Protein AF-A0A0F9BCV4-F1 (afdb_monomer)

Radius of gyration: 18.25 Å; Cα contacts (8 Å, |Δi|>4): 91; chains: 1; bounding box: 49×26×52 Å

Foldseek 3Di:
DDPVLVVLVVLLVVLLCLQLVLLCCVQPPVVVCLVVPPPDPVVSVVVCVVVVVVSLVSNVVSLVSNVVSVVVNDVVVDDDDPVLVVLNVVLVVLSVVLVVLSCCLPPPLVVVLVVVCVVPVPDPVNVVSVVVSSVSSVVSSVSSVVSVVSVVVD

Organism: NCBI:txid412755

Mean predicted aligned error: 3.88 Å

Secondary structure (DSSP, 8-state):
--HHHHHHHHHHHHHHHHHHHHHHHIIIIIHHHHHHH---HHHHHHHHHHHHHHHHHHHHHHHHHHHHHHHHHHHHH----HHHHHHHHHHHHHHHHHHHHHHHIIIIIHHHHHHHHHH-TT-HHHHHHHHHHHHHHHHHHHHHHHHHHHHHH-

Solvent-accessible surface area (backbone atoms only — not comparable to full-atom values): 8297 Å² total; per-residue (Å²): 130,58,70,66,58,53,51,40,51,52,51,29,50,52,21,49,48,51,40,51,47,51,49,50,45,42,64,70,45,51,51,52,50,42,67,75,71,41,87,50,65,66,62,38,51,54,49,51,53,56,54,47,52,55,53,50,51,54,35,52,54,21,50,54,46,34,53,55,32,46,53,53,51,56,65,75,68,54,89,86,47,72,68,54,51,53,53,50,51,53,38,52,53,46,52,50,53,40,52,49,53,54,50,44,43,62,73,50,47,50,54,52,48,54,53,38,44,73,76,41,68,83,36,71,69,37,52,53,49,53,49,48,62,49,51,53,50,54,52,40,44,52,48,46,52,52,42,52,55,53,58,75,76,105

Structure (mmCIF, N/CA/C/O backbone):
data_AF-A0A0F9BCV4-F1
#
_entry.id   AF-A0A0F9BCV4-F1
#
loop_
_atom_site.group_PDB
_atom_site.id
_atom_site.type_symbol
_atom_site.label_atom_id
_atom_site.label_alt_id
_atom_site.label_comp_id
_atom_site.label_asym_id
_atom_site.label_entity_id
_atom_site.label_seq_id
_atom_site.pdbx_PDB_ins_code
_atom_site.Cartn_x
_atom_site.Cartn_y
_atom_site.Cartn_z
_atom_site.occupancy
_atom_site.B_iso_or_equiv
_atom_site.auth_seq_id
_atom_site.auth_comp_id
_atom_site.auth_asym_id
_atom_site.auth_atom_id
_atom_site.pdbx_PDB_model_num
ATOM 1 N N . MET A 1 1 ? 21.006 -7.815 -19.620 1.00 62.72 1 MET A N 1
ATOM 2 C CA . MET A 1 1 ? 20.399 -6.905 -18.628 1.00 62.72 1 MET A CA 1
ATOM 3 C C . MET A 1 1 ? 21.480 -6.561 -17.632 1.00 62.72 1 MET A C 1
ATOM 5 O O . MET A 1 1 ? 22.082 -7.486 -17.098 1.00 62.72 1 MET A O 1
ATOM 9 N N . ASP A 1 2 ? 21.784 -5.278 -17.454 1.00 87.75 2 ASP A N 1
ATOM 10 C CA . ASP A 1 2 ? 22.790 -4.859 -16.478 1.00 87.75 2 ASP A CA 1
ATOM 11 C C . ASP A 1 2 ? 22.378 -5.290 -15.072 1.00 87.75 2 ASP A C 1
ATOM 13 O O . ASP A 1 2 ? 21.207 -5.174 -14.697 1.00 87.75 2 ASP A O 1
ATOM 17 N N . ILE A 1 3 ? 23.347 -5.758 -14.281 1.00 92.75 3 ILE A N 1
ATOM 18 C CA . ILE A 1 3 ? 23.128 -6.206 -12.896 1.00 92.75 3 ILE A CA 1
ATOM 19 C C . ILE A 1 3 ? 22.430 -5.120 -12.060 1.00 92.75 3 ILE A C 1
ATOM 21 O O . ILE A 1 3 ? 21.577 -5.417 -11.231 1.00 92.75 3 ILE A O 1
ATOM 25 N N . ILE A 1 4 ? 22.733 -3.848 -12.341 1.00 92.12 4 ILE A N 1
ATOM 26 C CA . ILE A 1 4 ? 22.129 -2.685 -11.687 1.00 92.12 4 ILE A CA 1
ATOM 27 C C . ILE A 1 4 ? 20.630 -2.609 -11.997 1.00 92.12 4 ILE A C 1
ATOM 29 O O . ILE A 1 4 ? 19.825 -2.475 -11.079 1.00 92.12 4 ILE A O 1
ATOM 33 N N . ILE A 1 5 ? 20.239 -2.748 -13.268 1.00 91.75 5 ILE A N 1
ATOM 34 C CA . ILE A 1 5 ? 18.830 -2.712 -13.686 1.00 91.75 5 ILE A CA 1
ATOM 35 C C . ILE A 1 5 ? 18.073 -3.891 -13.063 1.00 91.75 5 ILE A C 1
ATOM 37 O O . ILE A 1 5 ? 16.965 -3.706 -12.567 1.00 91.75 5 ILE A O 1
ATOM 41 N N . ALA A 1 6 ? 18.690 -5.077 -13.010 1.00 94.06 6 ALA A N 1
ATOM 42 C CA . ALA A 1 6 ? 18.099 -6.248 -12.363 1.00 94.06 6 ALA A CA 1
ATOM 43 C C . ALA A 1 6 ? 17.864 -6.046 -10.858 1.00 94.06 6 ALA A C 1
ATOM 45 O O . ALA A 1 6 ? 16.810 -6.418 -10.349 1.00 94.06 6 ALA A O 1
ATOM 46 N N . ILE A 1 7 ? 18.804 -5.417 -10.146 1.00 95.69 7 ILE A N 1
ATOM 47 C CA . ILE A 1 7 ? 18.639 -5.095 -8.720 1.00 95.69 7 ILE A CA 1
ATOM 48 C C . ILE A 1 7 ? 17.511 -4.076 -8.513 1.00 95.69 7 ILE A C 1
ATOM 50 O O . ILE A 1 7 ? 16.704 -4.236 -7.598 1.00 95.69 7 ILE A O 1
ATOM 54 N N . ILE A 1 8 ? 17.431 -3.039 -9.352 1.00 95.62 8 ILE A N 1
ATOM 55 C CA . ILE A 1 8 ? 16.376 -2.018 -9.256 1.00 95.62 8 ILE A CA 1
ATOM 56 C C . ILE A 1 8 ? 15.000 -2.644 -9.511 1.00 95.62 8 ILE A C 1
ATOM 58 O O . ILE A 1 8 ? 14.067 -2.380 -8.752 1.00 95.62 8 ILE A O 1
ATOM 62 N N . ASP A 1 9 ? 14.881 -3.490 -10.536 1.00 94.31 9 ASP A N 1
ATOM 63 C CA . ASP A 1 9 ? 13.641 -4.203 -10.847 1.00 94.31 9 ASP A CA 1
ATOM 64 C C . ASP A 1 9 ? 13.240 -5.162 -9.717 1.00 94.31 9 ASP A C 1
ATOM 66 O O . ASP A 1 9 ? 12.107 -5.137 -9.239 1.00 94.31 9 ASP A O 1
ATOM 70 N N . TRP A 1 10 ? 14.196 -5.915 -9.170 1.00 96.56 10 TRP A N 1
ATOM 71 C CA . TRP A 1 10 ? 13.967 -6.774 -8.008 1.00 96.56 10 TRP A CA 1
ATOM 72 C C . TRP A 1 10 ? 13.453 -5.994 -6.785 1.00 96.56 10 TRP A C 1
ATOM 74 O O . TRP A 1 10 ? 12.486 -6.413 -6.141 1.00 96.56 10 TRP A O 1
ATOM 84 N N . LEU A 1 11 ? 14.030 -4.823 -6.488 1.00 97.50 11 LEU A N 1
ATOM 85 C CA . LEU A 1 11 ? 13.544 -3.939 -5.421 1.00 97.50 11 LEU A CA 1
ATOM 86 C C . LEU A 1 11 ? 12.138 -3.388 -5.713 1.00 97.50 11 LEU A C 1
ATOM 88 O O . LEU A 1 11 ? 11.312 -3.309 -4.799 1.00 97.50 11 LEU A O 1
ATOM 92 N N . HIS A 1 12 ? 11.843 -3.039 -6.968 1.00 96.44 12 HIS A N 1
ATOM 93 C CA . HIS A 1 12 ? 10.514 -2.596 -7.402 1.00 96.44 12 HIS A CA 1
ATOM 94 C C . HIS A 1 12 ? 9.456 -3.689 -7.182 1.00 96.44 12 HIS A C 1
ATOM 96 O O . HIS A 1 12 ? 8.368 -3.432 -6.653 1.00 96.44 12 HIS A O 1
ATOM 102 N N . LEU A 1 13 ? 9.790 -4.936 -7.525 1.00 96.12 13 LEU A N 1
ATOM 103 C CA . LEU A 1 13 ? 8.924 -6.094 -7.318 1.00 96.12 13 LEU A CA 1
ATOM 104 C C . LEU A 1 13 ? 8.688 -6.368 -5.830 1.00 96.12 13 LEU A C 1
ATOM 106 O O . LEU A 1 13 ? 7.537 -6.538 -5.427 1.00 96.12 13 LEU A O 1
ATOM 110 N N . ILE A 1 14 ? 9.727 -6.323 -4.988 1.00 97.88 14 ILE A N 1
ATOM 111 C CA . ILE A 1 14 ? 9.576 -6.452 -3.526 1.00 97.88 14 ILE A CA 1
ATOM 112 C C . ILE A 1 14 ? 8.619 -5.393 -2.980 1.00 97.88 14 ILE A C 1
ATOM 114 O O . ILE A 1 14 ? 7.725 -5.704 -2.191 1.00 97.88 14 ILE A O 1
ATOM 118 N N . ALA A 1 15 ? 8.772 -4.143 -3.412 1.00 98.00 15 ALA A N 1
ATOM 119 C CA . ALA A 1 15 ? 7.911 -3.060 -2.964 1.00 98.00 15 ALA A CA 1
ATOM 120 C C . ALA A 1 15 ? 6.444 -3.281 -3.388 1.00 98.00 15 ALA A C 1
ATOM 122 O O . ALA A 1 15 ? 5.521 -3.038 -2.605 1.00 98.00 15 ALA A O 1
ATOM 123 N N . THR A 1 16 ? 6.224 -3.827 -4.586 1.00 96.50 16 THR A N 1
ATOM 124 C CA . THR A 1 16 ? 4.888 -4.195 -5.076 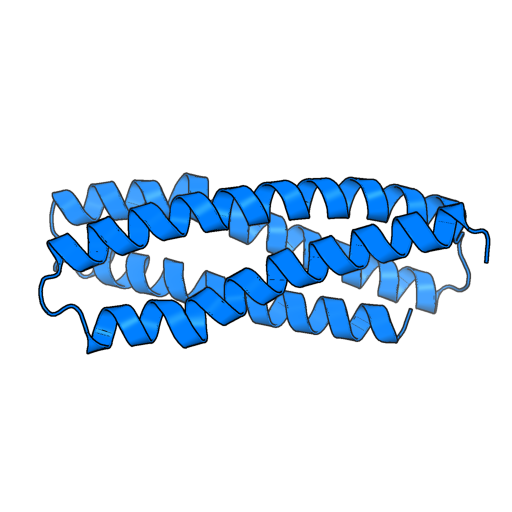1.00 96.50 16 THR A CA 1
ATOM 125 C C . THR A 1 16 ? 4.284 -5.334 -4.248 1.00 96.50 16 THR A C 1
ATOM 127 O O . THR A 1 16 ? 3.127 -5.243 -3.826 1.00 96.50 16 THR A O 1
ATOM 130 N N . ILE A 1 17 ? 5.077 -6.371 -3.949 1.00 97.12 17 ILE A N 1
ATOM 131 C CA . ILE A 1 17 ? 4.682 -7.508 -3.103 1.00 97.12 17 ILE A CA 1
ATOM 132 C C . ILE A 1 17 ? 4.278 -7.024 -1.711 1.00 97.12 17 ILE A C 1
ATOM 134 O O . ILE A 1 17 ? 3.234 -7.431 -1.206 1.00 97.12 17 ILE A O 1
ATOM 138 N N . ILE A 1 18 ? 5.060 -6.132 -1.094 1.00 97.88 18 ILE A N 1
ATOM 139 C CA . ILE A 1 18 ? 4.747 -5.589 0.234 1.00 97.88 18 ILE A CA 1
ATOM 140 C C . ILE A 1 18 ? 3.413 -4.840 0.207 1.00 97.88 18 ILE A C 1
ATOM 142 O O . ILE A 1 18 ? 2.572 -5.062 1.080 1.00 97.88 18 ILE A O 1
ATOM 146 N N . TRP A 1 19 ? 3.189 -3.973 -0.784 1.00 97.50 19 TRP A N 1
ATOM 147 C CA . TRP A 1 19 ? 1.975 -3.160 -0.825 1.00 97.50 19 TRP A CA 1
ATOM 148 C C . TRP A 1 19 ? 0.721 -4.007 -1.068 1.00 97.50 19 TRP A C 1
ATOM 150 O O . TRP A 1 19 ? -0.236 -3.946 -0.290 1.00 97.50 19 TRP A O 1
ATOM 160 N N . ILE A 1 20 ? 0.727 -4.825 -2.122 1.00 96.94 20 ILE A N 1
ATOM 161 C CA . ILE A 1 20 ? -0.424 -5.656 -2.489 1.00 96.94 20 ILE A CA 1
ATOM 162 C C . ILE A 1 20 ? -0.633 -6.761 -1.452 1.00 96.94 20 ILE A C 1
ATOM 164 O O . ILE A 1 20 ? -1.753 -6.961 -0.978 1.00 96.94 20 ILE A O 1
ATOM 168 N N . GLY A 1 21 ? 0.447 -7.409 -1.013 1.00 97.00 21 GLY A N 1
ATOM 169 C CA . GLY A 1 21 ? 0.417 -8.431 0.028 1.00 97.00 21 GLY A CA 1
ATOM 170 C C . GLY A 1 21 ? -0.155 -7.912 1.346 1.00 97.00 21 GLY A C 1
ATOM 171 O O . GLY A 1 21 ? -0.997 -8.578 1.945 1.00 97.00 21 GLY A O 1
ATOM 172 N N . ALA A 1 22 ? 0.202 -6.695 1.772 1.00 96.50 22 ALA A N 1
ATOM 173 C CA . ALA A 1 22 ? -0.375 -6.093 2.974 1.00 96.50 22 ALA A CA 1
ATOM 174 C C . ALA A 1 22 ? -1.901 -5.923 2.870 1.00 96.50 22 ALA A C 1
ATOM 176 O O . ALA A 1 22 ? -2.608 -6.166 3.849 1.00 96.50 22 ALA A O 1
ATOM 177 N N . MET A 1 23 ? -2.424 -5.544 1.698 1.00 96.25 23 MET A N 1
ATOM 178 C CA . MET A 1 23 ? -3.870 -5.424 1.476 1.00 96.25 23 MET A CA 1
ATOM 179 C C . MET A 1 23 ? -4.566 -6.786 1.499 1.00 96.25 23 MET A C 1
ATOM 181 O O . MET A 1 23 ? -5.605 -6.920 2.144 1.00 96.25 23 MET A O 1
ATOM 185 N N . ILE A 1 24 ? -3.975 -7.799 0.860 1.00 97.56 24 ILE A N 1
ATOM 186 C CA . ILE A 1 24 ? -4.499 -9.171 0.854 1.00 97.56 24 ILE A CA 1
ATOM 187 C C . ILE A 1 24 ? -4.549 -9.730 2.280 1.00 97.56 24 ILE A C 1
ATOM 189 O O . ILE A 1 24 ? -5.602 -10.186 2.724 1.00 97.56 24 ILE A O 1
ATOM 193 N N . ILE A 1 25 ? -3.447 -9.639 3.029 1.00 97.44 25 ILE A N 1
ATOM 194 C CA . ILE A 1 25 ? -3.372 -10.114 4.417 1.00 97.44 25 ILE A CA 1
ATOM 195 C C . ILE A 1 25 ? -4.387 -9.370 5.291 1.00 97.44 25 ILE A C 1
ATOM 197 O O . ILE A 1 25 ? -5.090 -9.992 6.089 1.00 97.44 25 ILE A O 1
ATOM 201 N N . LEU A 1 26 ? -4.506 -8.048 5.137 1.00 95.62 26 LEU A N 1
ATOM 202 C CA . LEU A 1 26 ? -5.477 -7.258 5.890 1.00 95.62 26 LEU A CA 1
ATOM 203 C C . LEU A 1 26 ? -6.914 -7.737 5.635 1.00 95.62 26 LEU A C 1
ATOM 205 O O . LEU A 1 26 ? -7.657 -7.972 6.588 1.00 95.62 26 LEU A O 1
ATOM 209 N N . LEU A 1 27 ? -7.296 -7.874 4.363 1.00 95.38 27 LEU A N 1
ATOM 210 C CA . LEU A 1 27 ? -8.664 -8.176 3.940 1.00 95.38 27 LEU A CA 1
ATOM 211 C C . LEU A 1 27 ? -9.073 -9.625 4.190 1.00 95.38 27 LEU A C 1
ATOM 213 O O . LEU A 1 27 ? -10.191 -9.862 4.643 1.00 95.38 27 LEU A O 1
ATOM 217 N N . LEU A 1 28 ? -8.192 -10.578 3.893 1.00 96.44 28 LEU A N 1
ATOM 218 C CA . LEU A 1 28 ? -8.531 -12.001 3.904 1.00 96.44 28 LEU A CA 1
ATOM 219 C C . LEU A 1 28 ? -8.178 -12.696 5.215 1.00 96.44 28 LEU A C 1
ATOM 221 O O . LEU A 1 28 ? -8.786 -13.709 5.542 1.00 96.44 28 LEU A O 1
ATOM 225 N N . ILE A 1 29 ? -7.214 -12.166 5.971 1.00 96.62 29 ILE A N 1
ATOM 226 C CA . ILE A 1 29 ? -6.715 -12.827 7.181 1.00 96.62 29 ILE A CA 1
ATOM 227 C C . ILE A 1 29 ? -7.052 -11.996 8.414 1.00 96.62 29 ILE A C 1
ATOM 229 O O . ILE A 1 29 ? -7.795 -12.454 9.282 1.00 96.62 29 ILE A O 1
ATOM 233 N N . VAL A 1 30 ? -6.558 -10.759 8.494 1.00 95.50 30 VAL A N 1
ATOM 234 C CA . VAL A 1 30 ? -6.656 -9.952 9.721 1.00 95.50 30 VAL A CA 1
ATOM 235 C C . VAL A 1 30 ? -8.103 -9.589 10.042 1.00 95.50 30 VAL A C 1
ATOM 237 O O . VAL A 1 30 ? -8.556 -9.841 11.156 1.00 95.50 30 VAL A O 1
ATOM 240 N N . ILE A 1 31 ? -8.840 -9.017 9.086 1.00 93.19 31 ILE A N 1
ATOM 241 C CA . ILE A 1 31 ? -10.220 -8.572 9.320 1.00 93.19 31 ILE A CA 1
ATOM 242 C C . ILE A 1 31 ? -11.146 -9.741 9.701 1.00 93.19 31 ILE A C 1
ATOM 244 O O . ILE A 1 31 ? -11.844 -9.613 10.713 1.00 93.19 31 ILE A O 1
ATOM 248 N N . PRO A 1 32 ? -11.162 -10.879 8.976 1.00 93.38 32 PRO A N 1
ATOM 249 C CA . PRO A 1 32 ? -11.994 -12.021 9.350 1.00 93.38 32 PRO A CA 1
ATOM 250 C C . PRO A 1 32 ? -11.612 -12.608 10.711 1.00 93.38 32 PRO A C 1
ATOM 252 O O . PRO A 1 32 ? -12.495 -12.874 11.522 1.00 93.38 32 PRO A O 1
ATOM 255 N N . SER A 1 33 ? -10.313 -12.734 11.002 1.00 94.44 33 SER A N 1
ATOM 256 C CA . SER A 1 33 ? -9.834 -13.265 12.287 1.00 94.44 33 SER A CA 1
ATOM 257 C C . SER A 1 33 ? -10.273 -12.387 13.455 1.00 94.44 33 SER A C 1
ATOM 259 O O . SER A 1 33 ? -10.792 -12.878 14.451 1.00 94.44 33 SER A O 1
ATOM 261 N N . VAL A 1 34 ? -10.145 -11.067 13.318 1.00 93.50 34 VAL A N 1
ATOM 262 C CA . VAL A 1 34 ? -10.595 -10.116 14.341 1.00 93.50 34 VAL A CA 1
ATOM 263 C C . VAL A 1 34 ? -12.105 -10.207 14.551 1.00 93.50 34 VAL A C 1
ATOM 265 O O . VAL A 1 34 ? -12.553 -10.241 15.693 1.00 93.50 34 VAL A O 1
ATOM 268 N N . LYS A 1 35 ? -12.891 -10.287 13.469 1.00 89.38 35 LYS A N 1
ATOM 269 C CA . LYS A 1 35 ? -14.355 -10.389 13.548 1.00 89.38 35 LYS A CA 1
ATOM 270 C C . LYS A 1 35 ? -14.818 -11.688 14.219 1.00 89.38 35 LYS A C 1
ATOM 272 O O . LYS A 1 35 ? -15.809 -11.662 14.940 1.00 89.38 35 LYS A O 1
ATOM 277 N N . ASN A 1 36 ? -14.123 -12.797 13.976 1.00 89.81 36 ASN A N 1
ATOM 278 C CA . ASN A 1 36 ? -14.526 -14.114 14.469 1.00 89.81 36 ASN A CA 1
ATOM 279 C C . ASN A 1 36 ? -14.007 -14.407 15.885 1.00 89.81 36 ASN A C 1
ATOM 281 O O . ASN A 1 36 ? -14.665 -15.120 16.636 1.00 89.81 36 ASN A O 1
ATOM 285 N N . SER A 1 37 ? -12.836 -13.879 16.253 1.00 89.44 37 SER A N 1
ATOM 286 C CA . SER A 1 37 ? -12.169 -14.219 17.516 1.00 89.44 37 SER A CA 1
ATOM 287 C C . SER A 1 37 ? -12.338 -13.168 18.615 1.00 89.44 37 SER A C 1
ATOM 289 O O . SER A 1 37 ? -12.248 -13.512 19.791 1.00 89.44 37 SER A O 1
ATOM 291 N N . LEU A 1 38 ? -12.573 -11.894 18.276 1.00 89.38 38 LEU A N 1
ATOM 292 C CA . LEU A 1 38 ? -12.703 -10.812 19.257 1.00 89.38 38 LEU A CA 1
ATOM 293 C C . LEU A 1 38 ? -14.153 -10.326 19.336 1.00 89.38 38 LEU A C 1
ATOM 295 O O . LEU A 1 38 ? -14.611 -9.553 18.500 1.00 89.38 38 LEU A O 1
ATOM 299 N N . GLN A 1 39 ? -14.859 -10.750 20.386 1.00 83.50 39 GLN A N 1
ATOM 300 C CA . GLN A 1 39 ? -16.248 -10.340 20.644 1.00 83.50 39 GLN A CA 1
ATOM 301 C C . GLN A 1 39 ? -16.347 -8.934 21.261 1.00 83.50 39 GLN A C 1
ATOM 303 O O . GLN A 1 39 ? -17.372 -8.269 21.143 1.00 83.50 39 GLN A O 1
ATOM 308 N N . ASN A 1 40 ? -15.275 -8.461 21.905 1.00 89.38 40 ASN A N 1
ATOM 309 C CA . ASN A 1 40 ? -15.219 -7.128 22.493 1.00 89.38 40 ASN A CA 1
ATOM 310 C C . ASN A 1 40 ? -14.761 -6.090 21.450 1.00 89.38 40 ASN A C 1
ATOM 312 O O . ASN A 1 40 ? -13.635 -6.143 20.943 1.00 89.38 40 ASN A O 1
ATOM 316 N N . GLU A 1 41 ? -15.632 -5.122 21.161 1.00 83.38 41 GLU A N 1
ATOM 317 C CA . GLU A 1 41 ? -15.399 -4.092 20.144 1.00 83.38 41 GLU A CA 1
ATOM 318 C C . GLU A 1 41 ? -14.233 -3.148 20.494 1.00 83.38 41 GLU A C 1
ATOM 320 O O . GLU A 1 41 ? -13.489 -2.730 19.605 1.00 83.38 41 GLU A O 1
ATOM 325 N N . GLU A 1 42 ? -14.003 -2.850 21.773 1.00 86.06 42 GLU A N 1
ATOM 326 C CA . GLU A 1 42 ? -12.882 -2.013 22.212 1.00 86.06 42 GLU A CA 1
ATOM 327 C C . GLU A 1 42 ? -11.536 -2.707 21.964 1.00 86.06 42 GLU A C 1
ATOM 329 O O . GLU A 1 42 ? -10.620 -2.116 21.380 1.00 86.06 42 GLU A O 1
ATOM 334 N N . ILE A 1 43 ? -11.433 -3.988 22.337 1.00 89.50 43 ILE A N 1
ATOM 335 C CA . ILE A 1 43 ? -10.234 -4.807 22.109 1.00 89.50 43 ILE A CA 1
ATOM 336 C C . ILE A 1 43 ? -9.971 -4.947 20.604 1.00 89.50 43 ILE A C 1
ATOM 338 O O . ILE A 1 43 ? -8.842 -4.734 20.152 1.00 89.50 43 ILE A O 1
ATOM 342 N N . SER A 1 44 ? -11.019 -5.223 19.821 1.00 90.12 44 SER A N 1
ATOM 343 C CA . SER A 1 44 ? -10.966 -5.294 18.356 1.00 90.12 44 SER A CA 1
ATOM 344 C C . SER A 1 44 ? -10.440 -3.991 17.739 1.00 90.12 44 SER A C 1
ATOM 346 O O . SER A 1 44 ? -9.469 -3.999 16.976 1.00 90.12 44 SER A O 1
ATOM 348 N N . ASN A 1 45 ? -10.989 -2.842 18.141 1.00 87.56 45 ASN A N 1
ATOM 349 C CA . ASN A 1 45 ? -10.564 -1.533 17.646 1.00 87.56 45 ASN A CA 1
ATOM 350 C C . ASN A 1 45 ? -9.115 -1.199 18.031 1.00 87.56 45 ASN A C 1
ATOM 352 O O . ASN A 1 45 ? -8.353 -0.685 17.203 1.00 87.56 45 ASN A O 1
ATOM 356 N N . LYS A 1 46 ? -8.700 -1.507 19.266 1.00 90.31 46 LYS A N 1
ATOM 357 C CA . LYS A 1 46 ? -7.322 -1.297 19.735 1.00 90.31 46 LYS A CA 1
ATOM 358 C C . LYS A 1 46 ? -6.329 -2.154 18.949 1.00 90.31 46 LYS A C 1
ATOM 360 O O . LYS A 1 46 ? -5.284 -1.647 18.527 1.00 90.31 46 LYS A O 1
ATOM 365 N N . PHE A 1 47 ? -6.670 -3.417 18.701 1.00 93.25 47 PHE A N 1
ATOM 366 C CA . PHE A 1 47 ? -5.868 -4.324 17.886 1.00 93.25 47 PHE A CA 1
ATOM 367 C C . PHE A 1 47 ? -5.746 -3.820 16.443 1.00 93.25 47 PHE A C 1
ATOM 369 O O . PHE A 1 47 ? -4.631 -3.637 15.948 1.00 93.25 47 PHE A O 1
ATOM 376 N N . MET A 1 48 ? -6.875 -3.490 15.805 1.00 92.06 48 MET A N 1
ATOM 377 C CA . MET A 1 48 ? -6.916 -2.968 14.434 1.00 92.06 48 MET A CA 1
ATOM 378 C C . MET A 1 48 ? -6.110 -1.674 14.277 1.00 92.06 48 MET A C 1
ATOM 380 O O . MET A 1 48 ? -5.414 -1.491 13.278 1.00 92.06 48 MET A O 1
ATOM 384 N N . LYS A 1 49 ? -6.136 -0.788 15.279 1.00 90.81 49 LYS A N 1
ATOM 385 C CA . LYS A 1 49 ? -5.316 0.431 15.290 1.00 90.81 49 LYS A CA 1
ATOM 386 C C . LYS A 1 49 ? -3.819 0.118 15.358 1.00 90.81 49 LYS A C 1
ATOM 388 O O . LYS A 1 49 ? -3.034 0.734 14.638 1.00 90.81 49 LYS A O 1
ATOM 393 N N . SER A 1 50 ? -3.422 -0.829 16.208 1.00 93.31 50 SER A N 1
ATOM 394 C CA . SER A 1 50 ? -2.020 -1.232 16.376 1.00 93.31 50 SER A CA 1
ATOM 395 C C . SER A 1 50 ? -1.458 -1.878 15.106 1.00 93.31 50 SER A C 1
ATOM 397 O O . SER A 1 50 ? -0.433 -1.433 14.583 1.00 93.31 50 SER A O 1
ATOM 399 N N . ILE A 1 51 ? -2.161 -2.876 14.560 1.00 94.19 51 ILE A N 1
ATOM 400 C CA . ILE A 1 51 ? -1.729 -3.574 13.344 1.00 94.19 51 ILE A CA 1
ATOM 401 C C . ILE A 1 51 ? -1.778 -2.650 12.125 1.00 94.19 51 ILE A C 1
ATOM 403 O O . ILE A 1 51 ? -0.824 -2.603 11.349 1.00 94.19 51 ILE A O 1
ATOM 407 N N . GLY A 1 52 ? -2.822 -1.820 12.018 1.00 92.31 52 GLY A N 1
ATOM 408 C CA . GLY A 1 52 ? -2.977 -0.846 10.946 1.00 92.31 52 GLY A CA 1
ATOM 409 C C . GLY A 1 52 ? -1.838 0.170 10.905 1.00 92.31 52 GLY A C 1
ATOM 410 O O . GLY A 1 52 ? -1.365 0.495 9.818 1.00 92.31 52 GLY A O 1
ATOM 411 N N . LYS A 1 53 ? -1.330 0.624 12.061 1.00 93.75 53 LYS A N 1
ATOM 412 C CA . LYS A 1 53 ? -0.164 1.523 12.124 1.00 93.75 53 LYS A CA 1
ATOM 413 C C . LYS A 1 53 ? 1.092 0.861 11.548 1.00 93.75 53 LYS A C 1
ATOM 415 O O . LYS A 1 53 ? 1.786 1.486 10.749 1.00 93.75 53 LYS A O 1
ATOM 420 N N . LYS A 1 54 ? 1.364 -0.396 11.917 1.00 94.94 54 LYS A N 1
ATOM 421 C CA . LYS A 1 54 ? 2.527 -1.157 11.422 1.00 94.94 54 LYS A CA 1
ATOM 422 C C . LYS A 1 54 ? 2.423 -1.443 9.922 1.00 94.94 54 LYS A C 1
ATOM 424 O O . LYS A 1 54 ? 3.369 -1.184 9.188 1.00 94.94 54 LYS A O 1
ATOM 429 N N . MET A 1 55 ? 1.259 -1.898 9.459 1.00 94.94 55 MET A N 1
ATOM 430 C CA . MET A 1 55 ? 1.011 -2.133 8.032 1.00 94.94 55 MET A CA 1
ATOM 431 C C . MET A 1 55 ? 1.121 -0.842 7.218 1.00 94.94 55 MET A C 1
ATOM 433 O O . MET A 1 55 ? 1.754 -0.830 6.172 1.00 94.94 55 MET A O 1
ATOM 437 N N . THR A 1 56 ? 0.569 0.267 7.720 1.00 95.12 56 THR A N 1
ATOM 438 C CA . THR A 1 56 ? 0.668 1.574 7.052 1.00 95.12 56 THR A CA 1
ATOM 439 C C . THR A 1 56 ? 2.116 2.031 6.921 1.00 95.12 56 THR A C 1
ATOM 441 O O . THR A 1 56 ? 2.496 2.555 5.881 1.00 95.12 56 THR A O 1
ATOM 444 N N . PHE A 1 57 ? 2.931 1.826 7.956 1.00 96.38 57 PHE A N 1
ATOM 445 C CA . PHE A 1 57 ? 4.351 2.153 7.906 1.00 96.38 57 PHE A CA 1
ATOM 446 C C . PHE A 1 57 ? 5.079 1.363 6.808 1.00 96.38 57 PHE A C 1
ATOM 448 O O . PHE A 1 57 ? 5.763 1.970 5.988 1.00 96.38 57 PHE A O 1
ATOM 455 N N . LEU A 1 58 ? 4.861 0.044 6.736 1.00 96.75 58 LEU A N 1
ATOM 456 C CA . LEU A 1 58 ? 5.435 -0.803 5.683 1.00 96.75 58 LEU A CA 1
ATOM 457 C C . LEU A 1 58 ? 4.985 -0.369 4.282 1.00 96.75 58 LEU A C 1
ATOM 459 O O . LEU A 1 58 ? 5.819 -0.224 3.392 1.00 96.75 58 LEU A O 1
ATOM 463 N N . VAL A 1 59 ? 3.689 -0.096 4.104 1.00 96.88 59 VAL A N 1
ATOM 464 C CA . VAL A 1 59 ? 3.136 0.357 2.820 1.00 96.88 59 VAL A CA 1
ATOM 465 C C . VAL A 1 59 ? 3.688 1.729 2.414 1.00 96.88 59 VAL A C 1
ATOM 467 O O . VAL A 1 59 ? 3.973 1.966 1.246 1.00 96.88 59 VAL A O 1
ATOM 4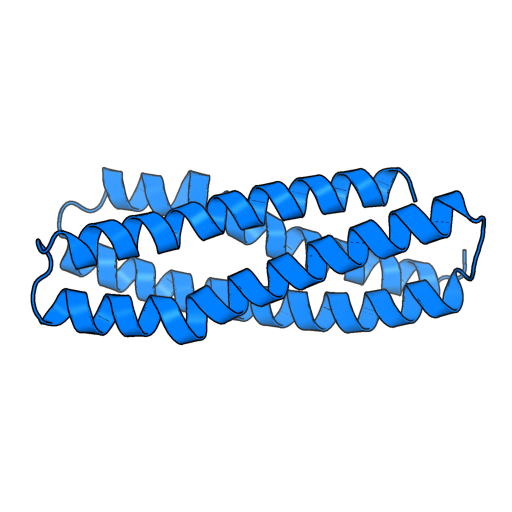70 N N . ASN A 1 60 ? 3.879 2.653 3.356 1.00 97.25 60 ASN A N 1
ATOM 471 C CA . ASN A 1 60 ? 4.457 3.960 3.037 1.00 97.25 60 ASN A CA 1
ATOM 472 C C . ASN A 1 60 ? 5.905 3.831 2.547 1.00 97.25 60 ASN A C 1
ATOM 474 O O . ASN A 1 60 ? 6.276 4.490 1.578 1.00 97.25 60 ASN A O 1
ATOM 478 N N . ILE A 1 61 ? 6.703 2.966 3.183 1.00 97.69 61 ILE A N 1
ATOM 479 C CA . ILE A 1 61 ? 8.070 2.675 2.732 1.00 97.69 61 ILE A CA 1
ATOM 480 C C . ILE A 1 61 ? 8.045 2.053 1.335 1.00 97.69 61 ILE A C 1
ATOM 482 O O . ILE A 1 61 ? 8.803 2.483 0.467 1.00 97.69 61 ILE A O 1
ATOM 486 N N . SER A 1 62 ? 7.154 1.088 1.087 1.00 97.50 62 SER A N 1
ATOM 487 C CA . SER A 1 62 ? 7.067 0.450 -0.226 1.00 97.50 62 SER A CA 1
ATOM 488 C C . SER A 1 62 ? 6.639 1.428 -1.321 1.00 97.50 62 SER A C 1
ATOM 490 O O . SER A 1 62 ? 7.188 1.377 -2.413 1.00 97.50 62 SER A O 1
ATOM 492 N N . ILE A 1 63 ? 5.726 2.366 -1.045 1.00 97.06 63 ILE A N 1
ATOM 493 C CA . ILE A 1 63 ? 5.339 3.413 -2.008 1.00 97.06 63 ILE A CA 1
ATOM 494 C C . ILE A 1 63 ? 6.541 4.288 -2.382 1.00 97.06 63 ILE A C 1
ATOM 496 O O . ILE A 1 63 ? 6.763 4.545 -3.563 1.00 97.06 63 ILE A O 1
ATOM 500 N N . ILE A 1 64 ? 7.338 4.722 -1.400 1.00 97.50 64 ILE A N 1
ATOM 501 C CA . ILE A 1 64 ? 8.548 5.518 -1.663 1.00 97.50 64 ILE A CA 1
ATOM 502 C C . ILE A 1 64 ? 9.520 4.719 -2.538 1.00 97.50 64 ILE A C 1
ATOM 504 O O . ILE A 1 64 ? 10.015 5.236 -3.540 1.00 97.50 64 ILE A O 1
ATOM 508 N N . LEU A 1 65 ? 9.744 3.447 -2.199 1.00 97.31 65 LEU A N 1
ATOM 509 C CA . LEU A 1 65 ? 10.628 2.572 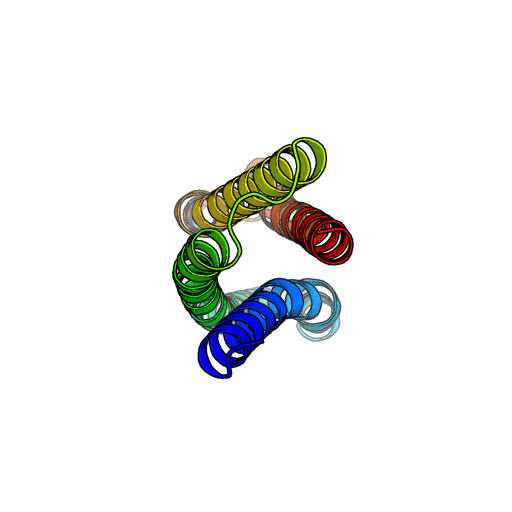-2.962 1.00 97.31 65 LEU A CA 1
ATOM 510 C C . LEU A 1 65 ? 10.127 2.369 -4.401 1.00 97.31 65 LEU A C 1
ATOM 512 O O . LEU A 1 65 ? 10.936 2.433 -5.323 1.00 97.31 65 LEU A O 1
ATOM 516 N N . LEU A 1 66 ? 8.816 2.206 -4.616 1.00 96.38 66 LEU A N 1
ATOM 517 C CA . LEU A 1 66 ? 8.205 2.084 -5.948 1.00 96.38 66 LEU A CA 1
ATOM 518 C C . LEU A 1 66 ? 8.393 3.328 -6.806 1.00 96.38 66 LEU A C 1
ATOM 520 O O . LEU A 1 66 ? 8.684 3.201 -7.991 1.00 96.38 66 LEU A O 1
ATOM 524 N N . ILE A 1 67 ? 8.233 4.515 -6.219 1.00 94.69 67 ILE A N 1
ATOM 525 C CA . ILE A 1 67 ? 8.422 5.777 -6.939 1.00 94.69 67 ILE A CA 1
ATOM 526 C C . ILE A 1 67 ? 9.879 5.894 -7.387 1.00 94.69 67 ILE A C 1
ATOM 528 O O . ILE A 1 67 ? 10.139 6.119 -8.565 1.00 94.69 67 ILE A O 1
ATOM 532 N N . ILE A 1 68 ? 10.825 5.689 -6.466 1.00 96.12 68 ILE A N 1
ATOM 533 C CA . ILE A 1 68 ? 12.259 5.810 -6.758 1.00 96.12 68 ILE A CA 1
ATOM 534 C C . ILE A 1 68 ? 12.666 4.797 -7.833 1.00 96.12 68 ILE A C 1
ATOM 536 O O . ILE A 1 68 ? 13.192 5.175 -8.877 1.00 96.12 68 ILE A O 1
ATOM 540 N N . THR A 1 69 ? 12.386 3.513 -7.605 1.00 95.88 69 THR A N 1
ATOM 541 C CA . THR A 1 69 ? 12.756 2.441 -8.543 1.00 95.88 69 THR A CA 1
ATOM 542 C C . THR A 1 69 ? 12.036 2.571 -9.885 1.00 95.88 69 THR A C 1
ATOM 544 O O . THR A 1 69 ? 12.654 2.355 -10.923 1.00 95.88 69 THR A O 1
ATOM 547 N N . GLY A 1 70 ? 10.767 2.992 -9.893 1.00 91.88 70 GLY A N 1
ATOM 548 C CA . GLY A 1 70 ? 9.989 3.212 -11.112 1.00 91.88 70 GLY A CA 1
ATOM 549 C C . GLY A 1 70 ? 10.557 4.326 -11.992 1.00 91.88 70 GLY A C 1
ATOM 550 O O . GLY A 1 70 ? 10.643 4.149 -13.205 1.00 91.88 70 GLY A O 1
ATOM 551 N N . ILE A 1 71 ? 11.013 5.434 -11.393 1.00 91.19 71 ILE A N 1
ATOM 552 C CA . ILE A 1 71 ? 11.687 6.520 -12.125 1.00 91.19 71 ILE A CA 1
ATOM 553 C C . ILE A 1 71 ? 12.971 6.001 -12.781 1.00 91.19 71 ILE A C 1
ATOM 555 O O . ILE A 1 71 ? 13.172 6.215 -13.975 1.00 91.19 71 ILE A O 1
ATOM 559 N N . PHE A 1 72 ? 13.817 5.282 -12.034 1.00 92.00 72 PHE A N 1
ATOM 560 C CA . PHE A 1 72 ? 15.051 4.721 -12.589 1.00 92.00 72 PHE A CA 1
ATOM 561 C C . PHE A 1 72 ? 14.771 3.742 -13.734 1.00 92.00 72 PHE A C 1
ATOM 563 O O . PHE A 1 72 ? 15.362 3.877 -14.802 1.00 92.00 72 PHE A O 1
ATOM 570 N N . LEU A 1 73 ? 13.842 2.799 -13.552 1.00 90.12 73 LEU A N 1
ATOM 571 C CA . LEU A 1 73 ? 13.476 1.838 -14.599 1.00 90.12 73 LEU A CA 1
ATOM 572 C C . LEU A 1 73 ? 12.938 2.535 -15.851 1.00 90.12 73 LEU A C 1
ATOM 574 O O . LEU A 1 73 ? 13.322 2.163 -16.956 1.00 90.12 73 LEU A O 1
ATOM 578 N N . GLY A 1 74 ? 12.107 3.569 -15.694 1.00 86.56 74 GLY A N 1
ATOM 579 C CA . GLY A 1 74 ? 11.585 4.347 -16.819 1.00 86.56 74 GLY A CA 1
ATOM 580 C C . GLY A 1 74 ? 12.679 5.055 -17.624 1.00 86.56 74 GLY A C 1
ATOM 581 O O . GLY A 1 74 ? 12.606 5.091 -18.849 1.00 86.56 74 GLY A O 1
ATOM 582 N N . ILE A 1 75 ? 13.713 5.570 -16.951 1.00 87.00 75 ILE A N 1
ATOM 583 C CA . ILE A 1 75 ? 14.859 6.218 -17.605 1.00 87.00 75 ILE A CA 1
ATOM 584 C C . ILE A 1 75 ? 15.741 5.184 -18.318 1.00 87.00 75 ILE A C 1
ATOM 586 O O . ILE A 1 75 ? 16.114 5.394 -19.469 1.00 87.00 75 ILE A O 1
ATOM 590 N N . PHE A 1 76 ? 16.066 4.066 -17.659 1.00 86.12 76 PHE A N 1
ATOM 591 C CA . PHE A 1 76 ? 16.999 3.068 -18.195 1.00 86.12 76 PHE A CA 1
ATOM 592 C C . PHE A 1 76 ? 16.409 2.191 -19.305 1.00 86.12 76 PHE A C 1
ATOM 594 O O . PHE A 1 76 ? 17.147 1.762 -20.188 1.00 86.12 76 PHE A O 1
ATOM 601 N N . LEU A 1 77 ? 15.104 1.902 -19.274 1.00 81.69 77 LEU A N 1
ATOM 602 C CA . LEU A 1 77 ? 14.463 1.042 -20.276 1.00 81.69 77 LEU A CA 1
ATOM 603 C C . LEU A 1 77 ? 14.143 1.776 -21.587 1.00 81.69 77 LEU A C 1
ATOM 605 O O . LEU A 1 77 ? 14.001 1.119 -22.618 1.00 81.69 77 LEU A O 1
ATOM 609 N N . GLY A 1 78 ? 14.060 3.111 -21.558 1.00 79.62 78 GLY A N 1
ATOM 610 C CA . GLY A 1 78 ? 13.766 3.936 -22.729 1.00 79.62 78 GLY A CA 1
ATOM 611 C C . GLY A 1 78 ? 12.377 3.687 -23.335 1.00 79.62 78 GLY A C 1
ATOM 612 O O . GLY A 1 78 ? 11.581 2.897 -22.836 1.00 79.62 78 GLY A O 1
ATOM 613 N N . ILE A 1 79 ? 12.066 4.389 -24.427 1.00 84.06 79 ILE A N 1
ATOM 614 C CA . ILE A 1 79 ? 10.802 4.228 -25.159 1.00 84.06 79 ILE A CA 1
ATOM 615 C C . ILE A 1 79 ? 10.958 3.103 -26.184 1.00 84.06 79 ILE A C 1
ATOM 617 O O . ILE A 1 79 ? 11.797 3.202 -27.077 1.00 84.06 79 ILE A O 1
ATOM 621 N N . LYS A 1 80 ? 10.128 2.058 -26.082 1.00 83.62 80 LYS A N 1
ATOM 622 C CA . LYS A 1 80 ? 10.150 0.921 -27.022 1.00 83.62 80 LYS A CA 1
ATOM 623 C C . LYS A 1 80 ? 9.195 1.092 -28.209 1.00 83.62 80 LYS A C 1
ATOM 625 O O . LYS A 1 80 ? 9.588 0.879 -29.349 1.00 83.62 80 LYS A O 1
ATOM 630 N N . SER A 1 81 ? 7.937 1.452 -27.950 1.00 89.94 81 SER A N 1
ATOM 631 C CA . SER A 1 81 ? 6.886 1.628 -28.966 1.00 89.94 81 SER A CA 1
ATOM 632 C C . SER A 1 81 ? 5.753 2.519 -28.445 1.00 89.94 81 SER A C 1
ATOM 634 O O . SER A 1 81 ? 5.654 2.755 -27.240 1.00 89.94 81 SER A O 1
ATOM 636 N N . THR A 1 82 ? 4.874 2.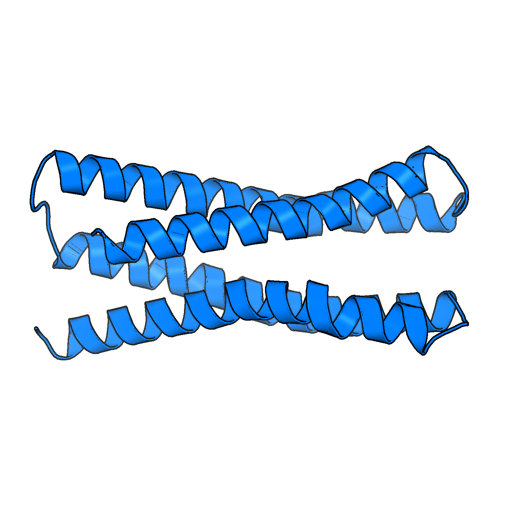998 -29.330 1.00 90.06 82 THR A N 1
ATOM 637 C CA . THR A 1 82 ? 3.702 3.805 -28.940 1.00 90.06 82 THR A CA 1
ATOM 638 C C . THR A 1 82 ? 2.763 3.039 -28.004 1.00 90.06 82 THR A C 1
ATOM 640 O O . THR A 1 82 ? 2.370 3.576 -26.970 1.00 90.06 82 THR A O 1
ATOM 643 N N . ASP A 1 83 ? 2.468 1.771 -28.305 1.00 90.00 83 ASP A N 1
ATOM 644 C CA . ASP A 1 83 ? 1.616 0.925 -27.456 1.00 90.00 83 ASP A CA 1
ATOM 645 C C . ASP A 1 83 ? 2.237 0.707 -26.072 1.00 90.00 83 ASP A C 1
ATOM 647 O O . ASP A 1 83 ? 1.552 0.783 -25.050 1.00 90.00 83 ASP A O 1
ATOM 651 N N . TRP A 1 84 ? 3.559 0.516 -26.026 1.00 90.88 84 TRP A N 1
ATOM 652 C CA . TRP A 1 84 ? 4.306 0.394 -24.778 1.00 90.88 84 TRP A CA 1
ATOM 653 C C . TRP A 1 84 ? 4.206 1.672 -23.933 1.00 90.88 84 TRP A C 1
ATOM 655 O O . TRP A 1 84 ? 3.966 1.600 -22.728 1.00 90.88 84 TRP A O 1
ATOM 665 N N . VAL A 1 85 ? 4.304 2.854 -24.555 1.00 90.75 85 VAL A N 1
ATOM 666 C CA . VAL A 1 85 ? 4.129 4.145 -23.864 1.00 90.75 85 VAL A CA 1
ATOM 667 C C . VAL A 1 85 ? 2.710 4.294 -23.315 1.00 90.75 85 VAL A C 1
ATOM 669 O O . VAL A 1 85 ? 2.548 4.712 -22.169 1.00 90.75 85 VAL A O 1
ATOM 672 N N . ILE A 1 86 ? 1.683 3.923 -24.087 1.00 91.62 86 ILE A N 1
ATOM 673 C CA . ILE A 1 86 ? 0.280 3.993 -23.646 1.00 91.62 86 ILE A CA 1
ATOM 674 C C . ILE A 1 86 ? 0.055 3.109 -22.413 1.00 91.62 86 ILE A C 1
ATOM 676 O O . ILE A 1 86 ? -0.496 3.575 -21.412 1.00 91.62 86 ILE A O 1
ATOM 680 N N . LEU A 1 87 ? 0.520 1.856 -22.449 1.00 92.69 87 LEU A N 1
ATOM 681 C CA . LEU A 1 87 ? 0.414 0.931 -21.316 1.00 92.69 87 LEU A CA 1
ATOM 682 C C . LEU A 1 87 ? 1.191 1.430 -20.095 1.00 92.69 87 LEU A C 1
ATOM 684 O O . LEU A 1 87 ? 0.702 1.341 -18.965 1.00 92.69 87 LEU A O 1
ATOM 688 N N . LEU A 1 88 ? 2.372 2.014 -20.307 1.00 91.38 88 LEU A N 1
ATOM 689 C CA . LEU A 1 88 ? 3.173 2.587 -19.234 1.00 91.38 88 LEU A CA 1
ATOM 690 C C . LEU A 1 88 ? 2.456 3.773 -18.579 1.00 91.38 88 LEU A C 1
ATOM 692 O O . LEU A 1 88 ? 2.397 3.836 -17.350 1.00 91.38 88 LEU A O 1
ATOM 696 N N . ILE A 1 89 ? 1.860 4.679 -19.359 1.00 92.25 89 ILE A N 1
ATOM 697 C CA . ILE A 1 89 ? 1.064 5.802 -18.837 1.00 92.25 89 ILE A CA 1
ATOM 698 C C . ILE A 1 89 ? -0.138 5.285 -18.043 1.00 92.25 89 ILE A C 1
ATOM 700 O O . ILE A 1 89 ? -0.377 5.742 -16.923 1.00 92.25 89 ILE A O 1
ATOM 704 N N . LEU A 1 90 ? -0.864 4.297 -18.578 1.00 94.06 90 LEU A N 1
ATOM 705 C CA . LEU A 1 90 ? -2.014 3.697 -17.902 1.00 94.06 90 LEU A CA 1
ATOM 706 C C . LEU A 1 90 ? -1.619 3.068 -16.557 1.00 94.06 90 LEU A C 1
ATOM 708 O O . LEU A 1 90 ? -2.313 3.259 -15.553 1.00 94.06 90 LEU A O 1
ATOM 712 N N . LYS A 1 91 ? -0.471 2.378 -16.507 1.00 93.06 91 LYS A N 1
ATOM 713 C CA . LYS A 1 91 ? 0.095 1.831 -15.268 1.00 93.06 91 LYS A CA 1
ATOM 714 C C . LYS A 1 91 ? 0.351 2.933 -14.241 1.00 93.06 91 LYS A C 1
ATOM 716 O O . LYS A 1 91 ? -0.094 2.825 -13.101 1.00 93.06 91 LYS A O 1
ATOM 721 N N . HIS A 1 92 ? 1.033 4.006 -14.639 1.00 92.81 92 HIS A N 1
ATOM 722 C CA . HIS A 1 92 ? 1.376 5.104 -13.733 1.00 92.81 92 HIS A CA 1
ATOM 723 C C . HIS A 1 92 ? 0.141 5.857 -13.238 1.00 92.81 92 HIS A C 1
ATOM 725 O O . HIS A 1 92 ? 0.075 6.191 -12.057 1.00 92.81 92 HIS A O 1
ATOM 731 N N . LEU A 1 93 ? -0.862 6.064 -14.094 1.00 95.75 93 LEU A N 1
ATOM 732 C CA . LEU A 1 93 ? -2.133 6.660 -13.688 1.00 95.75 93 LEU A CA 1
ATOM 733 C C . LEU A 1 93 ? -2.853 5.783 -12.655 1.00 95.75 93 LEU A C 1
ATOM 735 O O . LEU A 1 93 ? -3.334 6.289 -11.642 1.00 95.75 93 LEU A O 1
ATOM 739 N N . THR A 1 94 ? -2.870 4.466 -12.872 1.00 96.00 94 THR A N 1
ATOM 740 C CA . THR A 1 94 ? -3.464 3.503 -11.933 1.00 96.00 94 THR A CA 1
ATOM 741 C C . THR A 1 94 ? -2.761 3.554 -10.574 1.00 96.00 94 THR A C 1
ATOM 743 O O . THR A 1 94 ? -3.418 3.707 -9.543 1.00 96.00 94 THR A O 1
ATOM 746 N N . VAL A 1 95 ? -1.424 3.523 -10.561 1.00 95.75 95 VAL A N 1
ATOM 747 C CA . VAL A 1 95 ? -0.621 3.642 -9.331 1.00 95.75 95 VAL A CA 1
ATOM 748 C C . VAL A 1 95 ? -0.842 4.991 -8.645 1.00 95.75 95 VAL A C 1
ATOM 750 O O . VAL A 1 95 ? -0.977 5.040 -7.424 1.00 95.75 95 VAL A O 1
ATOM 753 N N . LEU A 1 96 ? -0.933 6.087 -9.400 1.00 96.56 96 LEU A N 1
ATOM 754 C CA . LEU A 1 96 ? -1.194 7.414 -8.845 1.00 96.56 96 LEU A CA 1
ATOM 755 C C . LEU A 1 96 ? -2.546 7.459 -8.122 1.00 96.56 96 LEU A C 1
ATOM 757 O O . LEU A 1 96 ? -2.617 7.925 -6.983 1.00 96.56 96 LEU A O 1
ATOM 761 N N . ILE A 1 97 ? -3.602 6.918 -8.738 1.00 97.75 97 ILE A N 1
ATOM 762 C CA . ILE A 1 97 ? -4.924 6.790 -8.109 1.00 97.75 97 ILE A CA 1
ATOM 763 C C . ILE A 1 97 ? -4.819 5.964 -6.822 1.00 97.75 97 ILE A C 1
ATOM 765 O O . ILE A 1 97 ? -5.379 6.354 -5.794 1.00 97.75 97 ILE A O 1
ATOM 769 N N . MET A 1 98 ? -4.056 4.867 -6.836 1.00 97.81 98 MET A N 1
ATOM 770 C CA . MET A 1 98 ? -3.856 4.040 -5.646 1.00 97.81 98 MET A CA 1
ATOM 771 C C . MET A 1 98 ? -3.173 4.795 -4.499 1.00 97.81 98 MET A C 1
ATOM 773 O O . MET A 1 98 ? -3.595 4.706 -3.342 1.00 97.81 98 MET A O 1
ATOM 777 N N . VAL A 1 99 ? -2.128 5.571 -4.806 1.00 97.56 99 VAL A N 1
ATOM 778 C CA . VAL A 1 99 ? -1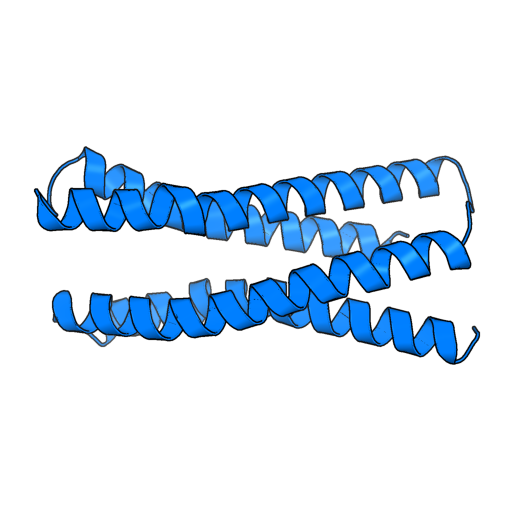.434 6.411 -3.818 1.00 97.56 99 VAL A CA 1
ATOM 779 C C . VAL A 1 99 ? -2.396 7.441 -3.225 1.00 97.56 99 VAL A C 1
ATOM 781 O O . VAL A 1 99 ? -2.442 7.603 -2.003 1.00 97.56 99 VAL A O 1
ATOM 784 N N . VAL A 1 100 ? -3.206 8.101 -4.059 1.00 97.94 100 VAL A N 1
ATOM 785 C CA . VAL A 1 100 ? -4.209 9.075 -3.602 1.00 97.94 100 VAL A CA 1
ATOM 786 C C . VAL A 1 100 ? -5.222 8.413 -2.669 1.00 97.94 100 VAL A C 1
ATOM 788 O O . VAL A 1 100 ? -5.435 8.908 -1.561 1.00 97.94 100 VAL A O 1
ATOM 791 N N . ILE A 1 101 ? -5.787 7.262 -3.051 1.00 97.44 101 ILE A N 1
ATOM 792 C CA . ILE A 1 101 ? -6.721 6.503 -2.206 1.00 97.44 101 ILE A CA 1
ATOM 793 C C . ILE A 1 101 ? -6.075 6.176 -0.856 1.00 97.44 101 ILE A C 1
ATOM 795 O O . ILE A 1 101 ? -6.674 6.421 0.195 1.00 97.44 101 ILE A O 1
ATOM 799 N N . HIS A 1 102 ? -4.846 5.657 -0.863 1.00 96.38 102 HIS A N 1
ATOM 800 C CA . HIS A 1 102 ? -4.113 5.306 0.353 1.00 96.38 102 HIS A CA 1
ATOM 801 C C . HIS A 1 102 ? -3.917 6.512 1.283 1.00 96.38 102 HIS A C 1
ATOM 803 O O . HIS A 1 102 ? -4.265 6.448 2.466 1.00 96.38 102 HIS A O 1
ATOM 809 N N . ILE A 1 103 ? -3.449 7.644 0.749 1.00 96.75 103 ILE A N 1
ATOM 810 C CA . ILE A 1 103 ? -3.236 8.875 1.522 1.00 96.75 103 ILE A CA 1
ATOM 811 C C . ILE A 1 103 ? -4.563 9.422 2.062 1.00 96.75 103 ILE A C 1
ATOM 813 O O . ILE A 1 103 ? -4.644 9.751 3.249 1.00 96.75 103 ILE A O 1
ATOM 817 N N . CYS A 1 104 ? -5.615 9.486 1.240 1.00 96.50 104 CYS A N 1
ATOM 818 C CA . CYS A 1 104 ? -6.942 9.945 1.656 1.00 96.50 104 CYS A CA 1
ATOM 819 C C . CYS A 1 104 ? -7.506 9.090 2.798 1.00 96.50 104 CYS A C 1
ATOM 821 O O . CYS A 1 104 ? -8.023 9.628 3.782 1.00 96.50 104 CYS A O 1
ATOM 823 N N . ARG A 1 105 ? -7.358 7.762 2.726 1.00 94.94 105 ARG A N 1
ATOM 824 C CA . ARG A 1 105 ? -7.799 6.850 3.793 1.00 94.94 105 ARG A CA 1
ATOM 825 C C . ARG A 1 105 ? -7.111 7.132 5.124 1.00 94.94 105 ARG A C 1
ATOM 827 O O . ARG A 1 105 ? -7.764 7.098 6.166 1.00 94.94 105 ARG A O 1
ATOM 834 N N . ILE A 1 106 ? -5.809 7.409 5.101 1.00 93.81 106 ILE A N 1
ATOM 835 C CA . ILE A 1 106 ? -5.017 7.622 6.318 1.00 93.81 106 ILE A CA 1
ATOM 836 C C . ILE A 1 106 ? -5.226 9.022 6.887 1.00 93.81 106 ILE A C 1
ATOM 838 O O . ILE A 1 106 ? -5.428 9.164 8.090 1.00 93.81 106 ILE A O 1
ATOM 842 N N . LYS A 1 107 ? -5.155 10.057 6.045 1.00 94.81 107 LYS A N 1
ATOM 843 C CA . LYS A 1 107 ? -5.141 11.453 6.501 1.00 94.81 107 LYS A CA 1
ATOM 844 C C . LYS A 1 107 ? -6.530 12.051 6.682 1.00 94.81 107 LYS A C 1
ATOM 846 O O . LYS A 1 107 ? -6.687 12.941 7.508 1.00 94.81 107 LYS A O 1
ATOM 851 N N . ILE A 1 108 ? -7.525 11.584 5.928 1.00 95.19 108 ILE A N 1
ATOM 852 C CA . ILE A 1 108 ? -8.867 12.180 5.917 1.00 95.19 108 ILE A CA 1
ATOM 853 C C . ILE A 1 108 ? -9.864 11.229 6.574 1.00 95.19 108 ILE A C 1
ATOM 855 O O . ILE A 1 108 ? -10.478 11.566 7.584 1.00 95.19 108 ILE A O 1
ATOM 859 N N . ILE A 1 109 ? -10.006 10.011 6.049 1.00 93.81 109 ILE A N 1
ATOM 860 C CA . ILE A 1 109 ? -11.091 9.114 6.468 1.00 93.81 109 ILE A CA 1
ATOM 861 C C . ILE A 1 109 ? -10.848 8.550 7.873 1.00 93.81 109 ILE A C 1
ATOM 863 O O . ILE A 1 109 ? -11.764 8.559 8.694 1.00 93.81 109 ILE A O 1
ATOM 867 N N . ALA A 1 110 ? -9.630 8.105 8.196 1.00 91.69 110 ALA A N 1
ATOM 868 C CA . ALA A 1 110 ? -9.336 7.513 9.503 1.00 91.69 110 ALA A CA 1
ATOM 869 C C . ALA A 1 110 ? -9.511 8.486 10.695 1.00 91.69 110 ALA A C 1
ATOM 871 O O . ALA A 1 110 ? -10.076 8.063 11.710 1.00 91.69 110 ALA A O 1
ATOM 872 N N . PRO A 1 111 ? -9.095 9.769 10.629 1.00 91.81 111 PRO A N 1
ATOM 873 C CA . PRO A 1 111 ? -9.400 10.747 11.676 1.00 91.81 111 PRO A CA 1
ATOM 874 C C . PRO A 1 111 ? -10.896 11.053 11.788 1.00 91.81 111 PRO A C 1
ATOM 876 O O . PRO A 1 111 ? -11.430 11.093 12.897 1.00 91.81 111 PRO A O 1
ATOM 879 N N . LEU A 1 112 ? -11.594 11.203 10.655 1.00 92.00 112 LEU A N 1
ATOM 880 C CA . LEU A 1 112 ? -13.043 11.433 10.640 1.00 92.00 112 LEU A CA 1
ATOM 881 C C . LEU A 1 112 ? -13.815 10.260 11.259 1.00 92.00 112 LEU A C 1
ATOM 883 O O . LEU A 1 112 ? -14.775 10.479 11.998 1.00 92.00 112 LEU A O 1
ATOM 887 N N . LEU A 1 113 ? -13.378 9.026 11.000 1.00 91.00 113 LEU A N 1
ATOM 888 C CA . LEU A 1 113 ? -13.968 7.818 11.571 1.00 91.00 113 LEU A CA 1
ATOM 889 C C . LEU A 1 113 ? -13.758 7.749 13.088 1.00 91.00 113 LEU A C 1
ATOM 891 O O . LEU A 1 113 ? -14.686 7.409 13.815 1.00 91.00 113 LEU A O 1
ATOM 895 N N . GLN A 1 114 ? -12.569 8.123 13.573 1.00 89.00 114 GLN A N 1
ATOM 896 C CA . GLN A 1 114 ? -12.286 8.201 15.009 1.00 89.00 114 GLN A CA 1
ATOM 897 C C . GLN A 1 114 ? -13.136 9.269 15.704 1.00 89.00 114 GLN A C 1
ATOM 899 O O . GLN A 1 114 ? -13.674 9.002 16.775 1.00 89.00 114 GLN A O 1
ATOM 904 N N . LYS A 1 115 ? -13.283 10.456 15.100 1.00 90.19 115 LYS A N 1
ATOM 905 C CA . LYS A 1 115 ? -14.109 11.535 15.657 1.00 90.19 115 LYS A CA 1
ATOM 906 C C . LYS A 1 115 ? -15.577 11.109 15.758 1.00 90.19 115 LYS A C 1
ATOM 908 O O . LYS A 1 115 ? -16.131 11.095 16.851 1.00 90.19 115 LYS A O 1
ATOM 913 N N . LYS A 1 116 ? -16.169 10.660 14.645 1.00 89.62 116 LYS A N 1
ATOM 914 C CA . LYS A 1 116 ? -17.577 10.223 14.602 1.00 89.62 116 LYS A CA 1
ATOM 915 C C . LYS A 1 116 ? -17.852 8.994 15.469 1.00 89.62 116 LYS A C 1
ATOM 917 O O . LYS A 1 116 ? -18.940 8.878 16.017 1.00 89.62 116 LYS A O 1
ATOM 922 N N . GLY A 1 117 ? -16.877 8.093 15.610 1.00 86.69 117 GLY A N 1
ATOM 923 C CA . GLY A 1 117 ? -17.001 6.912 16.466 1.00 86.69 117 GLY A CA 1
ATOM 924 C C . GLY A 1 117 ? -17.041 7.238 17.960 1.00 86.69 117 GLY A C 1
ATOM 925 O O . GLY A 1 117 ? -17.709 6.530 18.703 1.00 86.69 117 GLY A O 1
ATOM 926 N N . LYS A 1 118 ? -16.370 8.314 18.399 1.00 86.56 118 LYS A N 1
ATOM 927 C CA . LYS A 1 118 ? -16.456 8.802 19.786 1.00 86.56 118 LYS A CA 1
ATOM 928 C C . LYS A 1 118 ? -17.779 9.506 20.082 1.00 86.56 118 LYS A C 1
ATOM 930 O O . LYS A 1 118 ? -18.261 9.424 21.202 1.00 86.56 118 LYS A O 1
ATOM 935 N N . GLU A 1 119 ? -18.330 10.211 19.096 1.00 87.88 119 GLU A N 1
ATOM 936 C CA . GLU A 1 119 ? -19.601 10.932 19.230 1.00 87.88 119 GLU A CA 1
ATOM 937 C C . GLU A 1 119 ? -20.792 9.967 19.234 1.00 87.88 119 GLU A C 1
ATOM 939 O O . GLU A 1 119 ? -21.601 9.980 20.156 1.00 87.88 119 GLU A O 1
ATOM 944 N N . ASN A 1 120 ? -20.914 9.133 18.195 1.00 86.31 120 ASN A N 1
ATOM 945 C CA . ASN A 1 120 ? -22.003 8.170 18.078 1.00 86.31 120 ASN A CA 1
ATOM 946 C C . ASN A 1 120 ? -21.615 6.977 17.169 1.00 86.31 120 ASN A C 1
ATOM 948 O O . ASN A 1 120 ? -21.738 7.072 15.934 1.00 86.31 120 ASN A O 1
ATOM 952 N N . PRO A 1 121 ? -21.205 5.834 17.757 1.00 81.06 121 PRO A N 1
ATOM 953 C CA . PRO A 1 121 ? -20.737 4.658 17.020 1.00 81.06 121 PRO A CA 1
ATOM 954 C C . PRO A 1 121 ? -21.849 3.905 16.272 1.00 81.06 121 PRO A C 1
ATOM 956 O O . PRO A 1 121 ? -21.553 3.079 15.412 1.00 81.06 121 PRO A O 1
ATOM 959 N 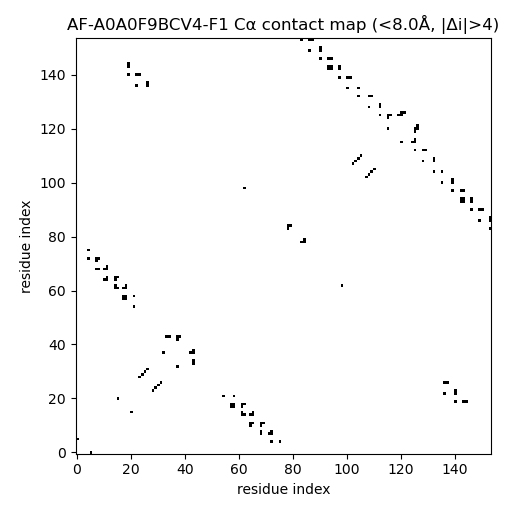N . THR A 1 122 ? -23.126 4.198 16.533 1.00 85.94 122 THR A N 1
ATOM 960 C CA . THR A 1 122 ? -24.267 3.578 15.833 1.00 85.94 122 THR A CA 1
ATOM 961 C C . THR A 1 122 ? -24.892 4.503 14.789 1.00 85.94 122 THR A C 1
ATOM 963 O O . THR A 1 122 ? -25.821 4.116 14.078 1.00 85.94 122 THR A O 1
ATOM 966 N N . SER A 1 123 ? -24.362 5.721 14.624 1.00 90.00 123 SER A N 1
ATOM 967 C CA . SER A 1 123 ? -24.879 6.664 13.635 1.00 90.00 123 SER A CA 1
ATOM 968 C C . SER A 1 123 ? -24.734 6.131 12.202 1.00 90.00 123 SER A C 1
ATOM 970 O O . SER A 1 123 ? -23.688 5.617 11.791 1.00 90.00 123 SER A O 1
ATOM 972 N N . LYS A 1 124 ? -25.770 6.335 11.375 1.00 90.50 124 LYS A N 1
ATOM 973 C CA . LYS A 1 124 ? -25.765 5.965 9.943 1.00 90.50 124 LYS A CA 1
ATOM 974 C C . LYS A 1 124 ? -24.555 6.549 9.200 1.00 90.50 124 LYS A C 1
ATOM 976 O O . LYS A 1 124 ? -23.989 5.906 8.318 1.00 90.50 124 LYS A O 1
ATOM 981 N N . SER A 1 125 ? -24.141 7.758 9.578 1.00 89.00 125 SER A N 1
ATOM 982 C CA . SER A 1 125 ? -22.969 8.447 9.031 1.00 89.00 125 SER A CA 1
ATOM 983 C C . SER A 1 125 ? -21.645 7.772 9.397 1.00 89.00 125 SER A C 1
ATOM 985 O O . SER A 1 125 ? -20.756 7.711 8.549 1.00 89.00 125 SER A O 1
ATOM 987 N N . TYR A 1 126 ? -21.500 7.259 10.623 1.00 90.06 126 TYR A N 1
ATOM 988 C CA . TYR A 1 126 ? -20.326 6.483 11.030 1.00 90.06 126 TYR A CA 1
ATOM 989 C C . TYR A 1 126 ? -20.254 5.155 10.270 1.00 90.06 126 TYR A C 1
ATOM 991 O O . TYR A 1 126 ? -19.218 4.843 9.684 1.00 90.06 126 TYR A O 1
ATOM 999 N N . LEU A 1 127 ? -21.366 4.416 10.191 1.00 90.81 127 LEU A N 1
ATOM 1000 C CA . LEU A 1 127 ? -21.414 3.120 9.505 1.00 90.81 127 LEU A CA 1
ATOM 1001 C C . LEU A 1 127 ? -21.092 3.241 8.007 1.00 90.81 127 LEU A C 1
ATOM 1003 O O . LEU A 1 127 ? -20.303 2.451 7.489 1.00 90.81 127 LEU A O 1
ATOM 1007 N N . LYS A 1 128 ? -21.621 4.269 7.326 1.00 92.88 128 LYS A N 1
ATOM 1008 C CA . LYS A 1 128 ? -21.267 4.580 5.927 1.00 92.88 128 LYS A CA 1
ATOM 1009 C C . LYS A 1 128 ? -19.784 4.909 5.753 1.00 92.88 128 LYS A C 1
ATOM 1011 O O . LYS A 1 128 ? -19.171 4.505 4.772 1.00 92.88 128 LYS A O 1
ATOM 1016 N N . LEU A 1 129 ? -19.197 5.653 6.690 1.00 91.94 129 LEU A N 1
ATOM 1017 C CA . LEU A 1 129 ? -17.779 6.000 6.626 1.00 91.94 129 LEU A CA 1
ATOM 1018 C C . LEU A 1 129 ? -16.889 4.775 6.885 1.00 91.94 129 LEU A C 1
ATOM 1020 O O . LEU A 1 129 ? -15.860 4.615 6.232 1.00 91.94 129 LEU A O 1
ATOM 1024 N N . LYS A 1 130 ? -17.308 3.885 7.794 1.00 91.31 130 LYS A N 1
ATOM 1025 C CA . LYS A 1 130 ? -16.647 2.605 8.081 1.00 91.31 130 LYS A CA 1
ATOM 1026 C C . LYS A 1 130 ? -16.662 1.685 6.859 1.00 91.31 130 LYS A C 1
ATOM 1028 O O . LYS A 1 130 ? -15.623 1.121 6.521 1.00 91.31 130 LYS A O 1
ATOM 1033 N N . SER A 1 131 ? -17.802 1.560 6.174 1.00 92.38 131 SER A N 1
ATOM 1034 C CA . SER A 1 131 ? -17.890 0.763 4.946 1.00 92.38 131 SER A CA 1
ATOM 1035 C C . SER A 1 131 ? -17.092 1.387 3.802 1.00 92.38 131 SER A C 1
ATOM 1037 O O . SER A 1 131 ? -16.358 0.669 3.134 1.00 92.38 131 SER A O 1
ATOM 1039 N N . LEU A 1 132 ? -17.124 2.714 3.628 1.00 93.50 132 LEU A N 1
ATOM 1040 C CA . LEU A 1 132 ? -16.286 3.411 2.645 1.00 93.50 132 LEU A CA 1
ATOM 1041 C C . LEU A 1 132 ? -14.790 3.169 2.894 1.00 93.50 132 LEU A C 1
ATOM 1043 O O . LEU A 1 132 ? -14.063 2.816 1.968 1.00 93.50 132 LEU A O 1
ATOM 1047 N N . GLN A 1 133 ? -14.335 3.295 4.146 1.00 92.56 133 GLN A N 1
ATOM 1048 C CA . GLN A 1 133 ? -12.946 3.028 4.538 1.00 92.56 133 GLN A CA 1
ATOM 1049 C C . GLN A 1 133 ? -12.493 1.616 4.144 1.00 92.56 133 GLN A C 1
ATOM 1051 O O . GLN A 1 133 ? -11.313 1.426 3.825 1.00 92.56 133 GLN A O 1
ATOM 1056 N N . MET A 1 134 ? -13.414 0.647 4.189 1.00 92.75 134 MET A N 1
ATOM 1057 C CA . MET A 1 134 ? -13.173 -0.747 3.827 1.00 92.75 134 MET A CA 1
ATOM 1058 C C . MET A 1 134 ? -13.220 -0.972 2.314 1.00 92.75 134 MET A C 1
ATOM 1060 O O . MET A 1 134 ? -12.298 -1.556 1.751 1.00 92.75 134 MET A O 1
ATOM 1064 N N . ASN A 1 135 ? -14.248 -0.453 1.643 1.00 95.69 135 ASN A N 1
ATOM 1065 C CA . ASN A 1 135 ? -14.412 -0.562 0.195 1.00 95.69 135 ASN A CA 1
ATOM 1066 C C . ASN A 1 135 ? -13.230 0.060 -0.548 1.00 95.69 135 ASN A C 1
ATOM 1068 O O . ASN A 1 135 ? -12.778 -0.490 -1.543 1.00 95.69 135 ASN A O 1
ATOM 1072 N N . LEU A 1 136 ? -12.666 1.155 -0.033 1.00 96.25 136 LEU A N 1
ATOM 1073 C CA . LEU A 1 136 ? -11.472 1.751 -0.623 1.00 96.25 136 LEU A CA 1
ATOM 1074 C C . LEU A 1 136 ? -10.230 0.851 -0.524 1.00 96.25 136 LEU A C 1
ATOM 1076 O O . LEU A 1 136 ? -9.351 0.987 -1.363 1.00 96.25 136 LEU A O 1
ATOM 1080 N N . VAL A 1 137 ? -10.135 -0.079 0.440 1.00 95.75 137 VAL A N 1
ATOM 1081 C CA . VAL A 1 137 ? -9.054 -1.092 0.436 1.00 95.75 137 VAL A CA 1
ATOM 1082 C C . VAL A 1 137 ? -9.266 -2.076 -0.703 1.00 95.75 137 VAL A C 1
ATOM 1084 O O . VAL A 1 137 ? -8.323 -2.368 -1.428 1.00 95.75 137 VAL A O 1
ATOM 1087 N N . TRP A 1 138 ? -10.497 -2.564 -0.873 1.00 97.56 138 TRP A N 1
ATOM 1088 C CA . TRP A 1 138 ? -10.848 -3.484 -1.954 1.00 97.56 138 TRP A CA 1
ATOM 1089 C C . TRP A 1 138 ? -10.610 -2.868 -3.329 1.00 97.56 138 TRP A C 1
ATOM 1091 O O . TRP A 1 138 ? -9.960 -3.485 -4.165 1.00 97.56 138 TRP A O 1
ATOM 1101 N N . VAL A 1 139 ? -11.065 -1.631 -3.540 1.00 97.69 139 VAL A N 1
ATOM 1102 C CA . VAL A 1 139 ? -10.804 -0.880 -4.776 1.00 97.69 139 VAL A CA 1
ATOM 1103 C C . VAL A 1 139 ? -9.300 -0.750 -5.005 1.00 97.69 139 VAL A C 1
ATOM 1105 O O . VAL A 1 139 ? -8.823 -1.051 -6.093 1.00 97.69 139 VAL A O 1
ATOM 1108 N N . ASN A 1 140 ? -8.536 -0.375 -3.974 1.00 97.38 140 ASN A N 1
ATOM 1109 C CA . ASN A 1 140 ? -7.086 -0.242 -4.093 1.00 97.38 140 ASN A CA 1
ATOM 1110 C C . ASN A 1 140 ? -6.390 -1.576 -4.408 1.00 97.38 140 ASN A C 1
ATOM 1112 O O . ASN A 1 140 ? -5.423 -1.596 -5.164 1.00 97.38 140 ASN A O 1
ATOM 1116 N N . LEU A 1 141 ? -6.891 -2.690 -3.868 1.00 97.88 141 LEU A N 1
ATOM 1117 C CA . LEU A 1 141 ? -6.399 -4.026 -4.187 1.00 97.88 141 LEU A CA 1
ATOM 1118 C C . LEU A 1 141 ? -6.677 -4.382 -5.652 1.00 97.88 141 LEU A C 1
ATOM 1120 O O . LEU A 1 141 ? -5.763 -4.818 -6.342 1.00 97.88 141 LEU A O 1
ATOM 1124 N N . VAL A 1 142 ? -7.896 -4.149 -6.147 1.00 98.00 142 VAL A N 1
ATOM 1125 C CA . VAL A 1 142 ? -8.256 -4.397 -7.555 1.00 98.00 142 VAL A CA 1
ATOM 1126 C C . VAL A 1 142 ? -7.381 -3.570 -8.499 1.00 98.00 142 VAL A C 1
ATOM 1128 O O . VAL A 1 142 ? -6.828 -4.119 -9.448 1.00 98.00 142 VAL A O 1
ATOM 1131 N N . LEU A 1 143 ? -7.179 -2.281 -8.210 1.00 97.50 143 LEU A N 1
ATOM 1132 C CA . LEU A 1 143 ? -6.261 -1.427 -8.974 1.00 97.50 143 LEU A CA 1
ATOM 1133 C C . LEU A 1 143 ? -4.817 -1.956 -8.935 1.00 97.50 143 LEU A C 1
ATOM 1135 O O . LEU A 1 143 ? -4.123 -1.934 -9.952 1.00 97.50 143 LEU A O 1
ATOM 1139 N N . GLY A 1 144 ? -4.377 -2.489 -7.792 1.00 96.75 144 GLY A N 1
ATOM 1140 C CA . GLY A 1 144 ? -3.076 -3.147 -7.662 1.00 96.75 144 GLY A CA 1
ATOM 1141 C C . GLY A 1 144 ? -2.950 -4.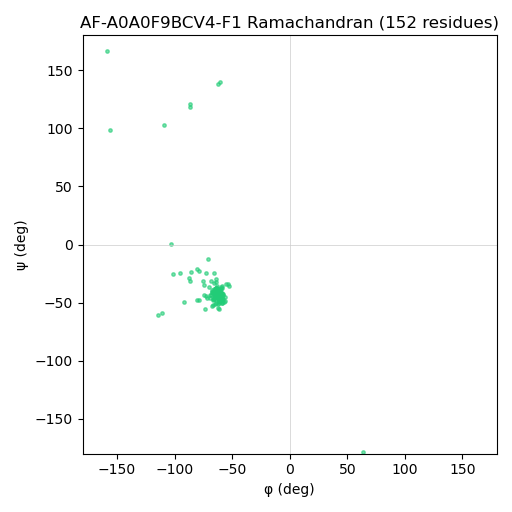386 -8.548 1.00 96.75 144 GLY A C 1
ATOM 1142 O O . GLY A 1 144 ? -1.945 -4.548 -9.235 1.00 96.75 144 GLY A O 1
ATOM 1143 N N . MET A 1 145 ? -3.989 -5.221 -8.603 1.00 97.12 145 MET A N 1
ATOM 1144 C CA . MET A 1 145 ? -4.021 -6.397 -9.480 1.00 97.12 145 MET A CA 1
ATOM 1145 C C . MET A 1 145 ? -3.999 -6.006 -10.962 1.00 97.12 145 MET A C 1
ATOM 1147 O O . MET A 1 145 ? -3.268 -6.612 -11.742 1.00 97.12 145 MET A O 1
ATOM 1151 N N . ILE A 1 146 ? -4.734 -4.957 -11.345 1.00 96.56 146 ILE A N 1
ATOM 1152 C CA . ILE A 1 146 ? -4.694 -4.397 -12.705 1.00 96.56 146 ILE A CA 1
ATOM 1153 C C . ILE A 1 146 ? -3.282 -3.890 -13.032 1.00 96.56 146 ILE A C 1
ATOM 1155 O O . ILE A 1 146 ? -2.753 -4.187 -14.098 1.00 96.56 146 ILE A O 1
ATOM 1159 N N . THR A 1 147 ? -2.637 -3.184 -12.102 1.00 95.19 147 THR A N 1
ATOM 1160 C CA . THR A 1 147 ? -1.263 -2.680 -12.269 1.00 95.19 147 THR A CA 1
ATOM 1161 C C . THR A 1 147 ? -0.260 -3.818 -12.480 1.00 95.19 147 THR A C 1
ATOM 1163 O O . THR A 1 147 ? 0.615 -3.717 -13.344 1.00 95.19 147 THR A O 1
ATOM 1166 N N . LEU A 1 148 ? -0.387 -4.912 -11.721 1.00 94.69 148 LEU A N 1
ATOM 1167 C CA . LEU A 1 148 ? 0.432 -6.113 -11.903 1.00 94.69 148 LEU A CA 1
ATOM 1168 C C . LEU A 1 148 ? 0.208 -6.738 -13.278 1.00 94.69 148 L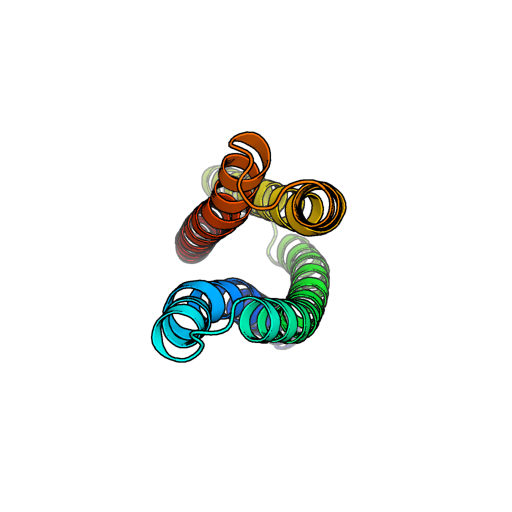EU A C 1
ATOM 1170 O O . LEU A 1 148 ? 1.174 -7.052 -13.964 1.00 94.69 148 LEU A O 1
ATOM 1174 N N . PHE A 1 149 ? -1.048 -6.866 -13.704 1.00 95.00 149 PHE A N 1
ATOM 1175 C CA . PHE A 1 149 ? -1.374 -7.412 -15.018 1.00 95.00 149 PHE A CA 1
ATOM 1176 C C . PHE 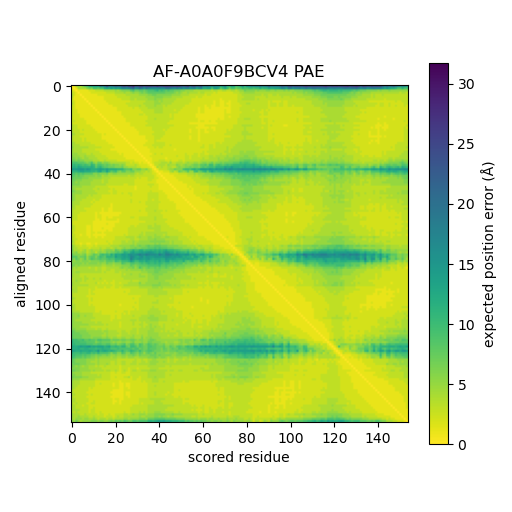A 1 149 ? -0.785 -6.565 -16.154 1.00 95.00 149 PHE A C 1
ATOM 1178 O O . PHE A 1 149 ? -0.134 -7.109 -17.039 1.00 95.00 149 PHE A O 1
ATOM 1185 N N . ILE A 1 150 ? -0.911 -5.233 -16.084 1.00 93.38 150 ILE A N 1
ATOM 1186 C CA . ILE A 1 150 ? -0.280 -4.322 -17.054 1.00 93.38 150 ILE A CA 1
ATOM 1187 C C . ILE A 1 150 ? 1.247 -4.486 -17.044 1.00 93.38 150 ILE A C 1
ATOM 1189 O O . ILE A 1 150 ? 1.872 -4.437 -18.098 1.00 93.38 150 ILE A O 1
ATOM 1193 N N . SER A 1 151 ? 1.854 -4.720 -15.875 1.00 90.56 151 SER A N 1
ATOM 1194 C CA . SER A 1 151 ? 3.306 -4.923 -15.761 1.00 90.56 151 SER A CA 1
ATOM 1195 C C . SER A 1 151 ? 3.798 -6.179 -16.480 1.00 90.56 151 SER A C 1
ATOM 1197 O O . SER A 1 151 ? 4.927 -6.178 -16.942 1.00 90.56 151 SER A O 1
ATOM 1199 N N . VAL A 1 152 ? 2.974 -7.225 -16.598 1.00 91.31 152 VAL A N 1
ATOM 1200 C CA . VAL A 1 152 ? 3.324 -8.452 -17.340 1.00 91.31 152 VAL A CA 1
ATOM 1201 C C . VAL A 1 152 ? 3.307 -8.229 -18.858 1.00 91.31 152 VAL A C 1
ATOM 1203 O O . VAL A 1 152 ? 3.972 -8.953 -19.592 1.00 91.31 152 VAL A O 1
ATOM 1206 N N . ILE A 1 153 ? 2.547 -7.241 -19.334 1.00 90.00 153 ILE A N 1
ATOM 1207 C CA . ILE A 1 153 ? 2.410 -6.927 -20.765 1.00 90.00 153 ILE A CA 1
ATOM 1208 C C . ILE A 1 153 ? 3.534 -5.982 -21.250 1.00 90.00 153 ILE A C 1
ATOM 1210 O O . ILE A 1 153 ? 3.835 -5.957 -22.443 1.00 90.00 153 ILE A O 1
ATOM 1214 N N . LEU A 1 154 ? 4.139 -5.201 -20.343 1.00 85.81 154 LEU A N 1
ATOM 1215 C CA . LEU A 1 154 ? 5.182 -4.188 -20.608 1.00 85.81 154 LEU A CA 1
ATOM 1216 C C . LEU A 1 154 ? 6.605 -4.761 -20.731 1.00 85.81 154 LEU A C 1
ATOM 1218 O O . LEU A 1 154 ? 7.420 -4.146 -21.475 1.00 85.81 154 LEU A O 1
#

Nearest PDB structures (foldseek):
  7xgf-assembly2_D  TM=4.686E-01  e=8.453E+00  synthetic construct
  7uwb-assembly1_j  TM=4.029E-01  e=6.850E+00  Citrus x limon

Sequence (154 aa):
MDIIIAIIDWLHLIATIIWIGAMIILLLIVIPSVKNSLQNEEISNKFMKSIGKKMTFLVNISIILLIITGIFLGIFLGIKSTDWVILLILKHLTVLIMVVIHICRIKIIAPLLQKKGKENPTSKSYLKLKSLQMNLVWVNLVLGMITLFISVIL

pLDDT: mean 92.85, std 4.71, range [62.72, 98.0]